Protein AF-A0A661AUL1-F1 (afdb_monomer)

Sequence (165 aa):
MGEVRKNVKLSDDYDVNGKIYLNIIWHQHQPLYLDPVNDQLRGPWVRALATKDYYDMAATIGKYPDIHCTINLTSVLLFQLQEYYVDRLKPYVDLNKNRVDAKRYFAEMSGKTDPWIDMALKPTKDFTADDDAHLYKNPWNSFGISDVMLKRFPEYRKLKGKGKK

Mean predicted aligned error: 8.39 Å

Foldseek 3Di:
DDPPPPPDPDDPDDDPPVDDDDEAEAEDDDPQQADPVLQEGNDCVLVVCVVPPDVVVVVVVVVPVVDDYHYHYDPSSVVLCCPQPPPLAVVQADPVVRDGVLVVSCVPPVSNHYVVVVVVSDDPVPDDPVNVCCQPPDCRHPLNDDPVRCVVPVVSVVVVPVPDD

Radius of gyration: 22.87 Å; Cα contacts (8 Å, |Δi|>4): 140; chains: 1; bounding box: 47×59×65 Å

Solvent-accessible surface area (backbone atoms only — not comparable to full-atom values): 10395 Å² total; per-residue (Å²): 136,80,82,77,77,69,89,76,80,87,66,93,81,68,78,88,79,84,74,82,91,80,81,48,73,47,80,48,76,49,79,83,45,68,36,82,88,67,51,23,36,76,54,64,58,69,58,56,44,48,78,62,45,57,55,56,52,53,60,53,49,69,75,40,82,89,64,70,68,47,80,44,73,36,69,60,35,50,49,52,47,44,51,40,50,43,70,66,40,44,87,33,48,42,78,90,77,72,44,64,46,48,70,61,36,54,74,77,43,60,72,44,28,41,65,64,57,55,56,72,67,43,63,78,92,73,57,47,76,65,57,50,34,56,50,66,66,42,91,82,13,86,73,62,70,52,71,68,56,34,69,75,37,57,68,57,48,72,50,65,74,78,78,70,128

Secondary structure (DSSP, 8-state):
-----------S----SS-----EEEEE-----EETTTTEES-SHHHHHIIIIIHHHHHHHTT-TT--EEEEE-HHHHHHHIIIIIITTGGGEETTTTEE-HHHHHHHHTTSS-HHHHHHHS-GGG--HHHHHHHHTSTT-TT---HHHHHH-HHHHHHTTTT--

Structure (mmCIF, N/CA/C/O backbone):
data_AF-A0A661AUL1-F1
#
_entry.id   AF-A0A661AUL1-F1
#
loop_
_atom_site.group_PDB
_atom_site.id
_atom_site.type_symbol
_atom_site.label_atom_id
_atom_site.label_alt_id
_atom_site.label_comp_id
_atom_site.label_asym_id
_atom_site.label_entity_id
_atom_site.label_seq_id
_atom_site.pdbx_PDB_ins_code
_atom_site.Cartn_x
_atom_site.Cartn_y
_atom_site.Cartn_z
_atom_site.occupancy
_atom_site.B_iso_or_equiv
_atom_site.auth_seq_id
_atom_site.auth_comp_id
_atom_site.auth_asym_id
_atom_site.auth_atom_id
_atom_site.pdbx_PDB_model_num
ATOM 1 N N . MET A 1 1 ? -3.301 26.887 31.831 1.00 36.69 1 MET A N 1
ATOM 2 C CA . MET A 1 1 ? -3.460 26.310 33.184 1.00 36.69 1 MET A CA 1
ATOM 3 C C . MET A 1 1 ? -4.223 25.009 33.026 1.00 36.69 1 MET A C 1
ATOM 5 O O . MET A 1 1 ? -5.396 25.058 32.692 1.00 36.69 1 MET A O 1
ATOM 9 N N . GLY A 1 2 ? -3.534 23.869 33.104 1.00 42.81 2 GLY A N 1
ATOM 10 C CA . GLY A 1 2 ? -4.170 22.558 32.969 1.00 42.81 2 GLY A CA 1
ATOM 11 C C . GLY A 1 2 ? -4.856 22.178 34.274 1.00 42.81 2 GLY A C 1
ATOM 12 O O . GLY A 1 2 ? -4.240 22.273 35.334 1.00 42.81 2 GLY A O 1
ATOM 13 N N . GLU A 1 3 ? -6.123 21.780 34.204 1.00 49.47 3 GLU A N 1
ATOM 14 C CA . GLU A 1 3 ? -6.814 21.178 35.339 1.00 49.47 3 GLU A CA 1
ATOM 15 C C . GLU A 1 3 ? -6.067 19.911 35.767 1.00 49.47 3 GLU A C 1
ATOM 17 O O . GLU A 1 3 ? -5.939 18.946 35.009 1.00 49.47 3 GLU A O 1
ATOM 22 N N . VAL A 1 4 ? -5.558 19.920 36.998 1.00 51.81 4 VAL A N 1
ATOM 23 C CA . VAL A 1 4 ? -5.026 18.730 37.656 1.00 51.81 4 VAL A CA 1
ATOM 24 C C . VAL A 1 4 ? -6.202 17.777 37.844 1.00 51.81 4 VAL A C 1
ATOM 26 O O . VAL A 1 4 ? -7.074 18.009 38.684 1.00 51.81 4 VAL A O 1
ATOM 29 N N . ARG A 1 5 ? -6.272 16.721 37.024 1.00 57.38 5 ARG A N 1
ATOM 30 C CA . ARG A 1 5 ? -7.282 15.673 37.194 1.00 57.38 5 ARG A CA 1
ATOM 31 C C . ARG A 1 5 ? -7.132 15.095 38.602 1.00 57.38 5 ARG A C 1
ATOM 33 O O . ARG A 1 5 ? -6.061 14.620 38.969 1.00 57.38 5 ARG A O 1
ATOM 40 N N . LYS A 1 6 ? -8.217 15.201 39.378 1.00 61.19 6 LYS A N 1
ATOM 41 C CA . LYS A 1 6 ? -8.387 14.664 40.736 1.00 61.19 6 LYS A CA 1
ATOM 42 C C . LYS A 1 6 ? -7.790 13.260 40.841 1.00 61.19 6 LYS A C 1
ATOM 44 O O . LYS A 1 6 ? -7.944 12.485 39.905 1.00 61.19 6 LYS A O 1
ATOM 49 N N . ASN A 1 7 ? -7.183 12.944 41.989 1.00 58.62 7 ASN A N 1
ATOM 50 C CA . ASN A 1 7 ? -6.736 11.604 42.388 1.00 58.62 7 ASN A CA 1
ATOM 51 C C . ASN A 1 7 ? -7.766 10.534 41.984 1.00 58.62 7 ASN A C 1
ATOM 53 O O . ASN A 1 7 ? -8.739 10.301 42.701 1.00 58.62 7 ASN A O 1
ATOM 57 N N . VAL A 1 8 ? -7.570 9.902 40.824 1.00 67.44 8 VAL A N 1
ATOM 58 C CA . VAL A 1 8 ? -8.405 8.789 40.379 1.00 67.44 8 VAL A CA 1
ATOM 59 C C . VAL A 1 8 ? -7.934 7.578 41.164 1.00 67.44 8 VAL A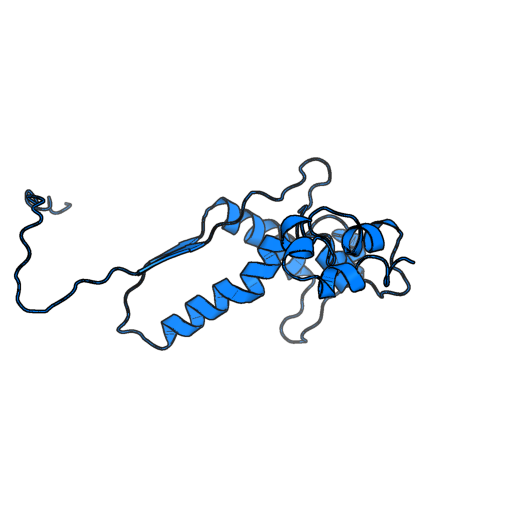 C 1
ATOM 61 O O . VAL A 1 8 ? -6.862 7.034 40.905 1.00 67.44 8 VAL A O 1
ATOM 64 N N . LYS A 1 9 ? -8.713 7.182 42.169 1.00 69.06 9 LYS A N 1
ATOM 65 C CA . LYS A 1 9 ? -8.515 5.906 42.847 1.00 69.06 9 LYS A CA 1
ATOM 66 C C . LYS A 1 9 ? -8.965 4.824 41.864 1.00 69.06 9 LYS A C 1
ATOM 68 O O . LYS A 1 9 ? -10.155 4.703 41.598 1.00 69.06 9 LYS A O 1
ATOM 73 N N . LEU A 1 10 ? -8.014 4.123 41.252 1.00 74.62 10 LEU A N 1
ATOM 74 C CA . LEU A 1 10 ? -8.313 2.977 40.396 1.00 74.62 10 LEU A CA 1
ATOM 75 C C . LEU A 1 10 ? -8.794 1.839 41.308 1.00 74.62 10 LEU A C 1
ATOM 77 O O . LEU A 1 10 ? -8.031 1.362 42.147 1.00 74.62 10 LEU A O 1
ATOM 81 N N . SER A 1 11 ? -10.061 1.461 41.189 1.00 75.19 11 SER A N 1
ATOM 82 C CA . SER A 1 11 ? -10.658 0.295 41.842 1.00 75.19 11 SER A CA 1
ATOM 83 C C . SER A 1 11 ? -11.521 -0.445 40.829 1.00 75.19 11 SER A C 1
ATOM 85 O O . SER A 1 11 ? -12.158 0.196 39.994 1.00 75.19 11 SER A O 1
ATOM 87 N N . ASP A 1 12 ? -11.584 -1.769 40.944 1.00 75.38 12 ASP A N 1
ATOM 88 C CA . ASP A 1 12 ? -12.416 -2.626 40.085 1.00 75.38 12 ASP A CA 1
ATOM 89 C C . ASP A 1 12 ? -13.888 -2.681 40.554 1.00 75.38 12 ASP A C 1
ATOM 91 O O . ASP A 1 12 ? -14.681 -3.496 40.086 1.00 75.38 12 ASP A O 1
ATOM 95 N N . ASP A 1 13 ? -14.266 -1.795 41.480 1.00 74.69 13 ASP A N 1
ATOM 96 C CA . ASP A 1 13 ? -15.638 -1.604 41.942 1.00 74.69 13 ASP A CA 1
ATOM 97 C C . ASP A 1 13 ? -16.404 -0.738 40.931 1.00 74.69 13 ASP A C 1
ATOM 99 O O . ASP A 1 13 ? -16.305 0.493 40.926 1.00 74.69 13 ASP A O 1
ATOM 103 N N . TYR A 1 14 ? -17.166 -1.390 40.053 1.00 73.12 14 TYR A N 1
ATOM 104 C CA . TYR A 1 14 ? -18.025 -0.728 39.071 1.00 73.12 14 TYR A CA 1
ATOM 105 C C . TYR A 1 14 ? -19.481 -0.687 39.549 1.00 73.12 14 TYR A C 1
ATOM 107 O O . TYR A 1 14 ? -19.981 -1.644 40.137 1.00 73.12 14 TYR A O 1
ATOM 115 N N . ASP A 1 15 ? -20.185 0.410 39.259 1.00 72.94 15 ASP A N 1
ATOM 116 C CA . ASP A 1 15 ? -21.629 0.512 39.493 1.00 72.94 15 ASP A CA 1
ATOM 117 C C . ASP A 1 15 ? -22.375 -0.523 38.632 1.00 72.94 15 ASP A C 1
ATOM 119 O O . ASP A 1 15 ? -22.347 -0.463 37.399 1.00 72.94 15 ASP A O 1
ATOM 123 N N . VAL A 1 16 ? -23.031 -1.491 39.277 1.00 74.06 16 VAL A N 1
ATOM 124 C CA . VAL A 1 16 ? -23.685 -2.643 38.633 1.00 74.06 16 VAL A CA 1
ATOM 125 C C . VAL A 1 16 ? -25.080 -2.258 38.118 1.00 74.06 16 VAL A C 1
ATOM 127 O O . VAL A 1 16 ? -26.082 -2.903 38.411 1.00 74.06 16 VAL A O 1
ATOM 130 N N . ASN A 1 17 ? -25.159 -1.178 37.341 1.00 85.81 17 ASN A N 1
ATOM 131 C CA . ASN A 1 17 ? -26.406 -0.639 36.783 1.00 85.81 17 ASN A CA 1
ATOM 132 C C . ASN A 1 17 ? -26.750 -1.204 35.385 1.00 85.81 17 ASN A C 1
ATOM 134 O O . ASN A 1 17 ? -27.674 -0.730 34.727 1.00 85.81 17 ASN A O 1
ATOM 138 N N . GLY A 1 18 ? -25.991 -2.202 34.916 1.00 83.25 18 GLY A N 1
ATOM 139 C CA . GLY A 1 18 ? -26.165 -2.834 33.603 1.00 83.25 18 GLY A CA 1
ATOM 140 C C . GLY A 1 18 ? -25.515 -2.088 32.429 1.00 83.25 18 GLY A C 1
ATOM 141 O O . GLY A 1 18 ? -25.629 -2.539 31.289 1.00 83.25 18 GLY A O 1
ATOM 142 N N . LYS A 1 19 ? -24.818 -0.970 32.670 1.00 85.44 19 LYS A N 1
ATOM 143 C CA . LYS A 1 19 ? -24.110 -0.202 31.637 1.00 85.44 19 LYS A CA 1
ATOM 144 C C . LYS A 1 19 ? -22.674 -0.698 31.449 1.00 85.44 19 LYS A C 1
ATOM 146 O O . LYS A 1 19 ? -21.909 -0.786 32.403 1.00 85.44 19 LYS A O 1
ATOM 151 N N . ILE A 1 20 ? -22.281 -0.938 30.196 1.00 85.06 20 ILE A N 1
ATOM 152 C CA . ILE A 1 20 ? -20.901 -1.275 29.815 1.00 85.06 20 ILE A CA 1
ATOM 153 C C . ILE A 1 20 ? -20.248 -0.060 29.156 1.00 85.06 20 ILE A C 1
ATOM 155 O O . ILE A 1 20 ? -20.804 0.529 28.228 1.00 85.06 20 ILE A O 1
ATOM 159 N N . TYR A 1 21 ? -19.048 0.296 29.613 1.00 86.81 21 TYR A N 1
ATOM 160 C CA . TYR A 1 21 ? -18.189 1.255 28.926 1.00 86.81 21 TYR A CA 1
ATOM 161 C C . TYR A 1 21 ? -17.287 0.498 27.953 1.00 86.81 21 TYR A C 1
ATOM 163 O O . TYR A 1 21 ? -16.441 -0.292 28.365 1.00 86.81 21 TYR A O 1
ATOM 171 N N . LEU A 1 22 ? -17.485 0.729 26.657 1.00 88.88 22 LEU A N 1
ATOM 172 C CA . LEU A 1 22 ? -16.722 0.088 25.592 1.00 88.88 22 LEU A CA 1
ATOM 173 C C . LEU A 1 22 ? -15.697 1.067 25.014 1.00 88.88 22 LEU A C 1
ATOM 175 O O . LEU A 1 22 ? -16.043 2.192 24.661 1.00 88.88 22 LEU A O 1
ATOM 179 N N . ASN A 1 23 ? -14.451 0.616 24.874 1.00 91.75 23 ASN A N 1
ATOM 180 C CA . ASN A 1 23 ? -13.417 1.316 24.119 1.00 91.75 23 ASN A CA 1
ATOM 181 C C . ASN A 1 23 ? -12.876 0.390 23.024 1.00 91.75 23 ASN A C 1
ATOM 183 O O . ASN A 1 23 ? -12.258 -0.631 23.323 1.00 91.75 23 ASN A O 1
ATOM 187 N N . ILE A 1 24 ? -13.116 0.747 21.763 1.00 92.50 24 ILE A N 1
ATOM 188 C CA . ILE A 1 24 ? -12.607 0.008 20.606 1.00 92.50 24 ILE A CA 1
ATOM 189 C C . ILE A 1 24 ? -11.313 0.674 20.138 1.00 92.50 24 ILE A C 1
ATOM 191 O O . ILE A 1 24 ? -11.312 1.855 19.783 1.00 92.50 24 ILE A O 1
ATOM 195 N N . ILE A 1 25 ? -10.222 -0.092 20.098 1.00 94.06 25 ILE A N 1
ATOM 196 C CA . ILE A 1 25 ? -8.921 0.370 19.606 1.00 94.06 25 ILE A CA 1
ATOM 197 C C . ILE A 1 25 ? -8.505 -0.480 18.408 1.00 94.06 25 ILE A C 1
ATOM 199 O O . ILE A 1 25 ? -8.311 -1.688 18.525 1.00 94.06 25 ILE A O 1
ATOM 203 N N . TRP A 1 26 ? -8.316 0.177 17.268 1.00 91.81 26 TRP A N 1
ATOM 204 C CA . TRP A 1 26 ? -7.779 -0.416 16.050 1.00 91.81 26 TRP A CA 1
ATOM 205 C C . TRP A 1 26 ? -6.300 -0.075 15.936 1.00 91.81 26 TRP A C 1
ATOM 207 O O . TRP A 1 26 ? -5.944 1.082 15.724 1.00 91.81 26 TRP A O 1
ATOM 217 N N . HIS A 1 27 ? -5.433 -1.073 16.069 1.00 93.56 27 HIS A N 1
ATOM 218 C CA . HIS A 1 27 ? -3.992 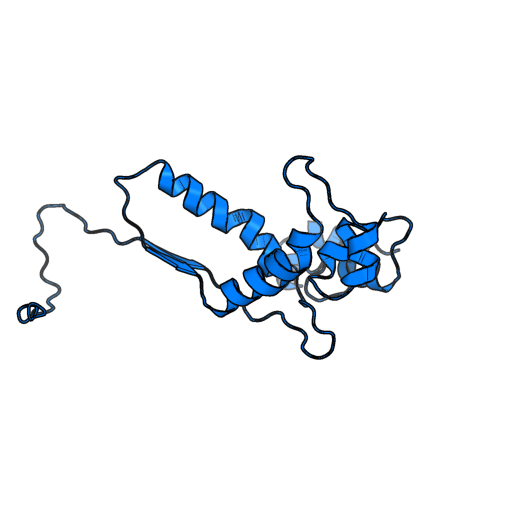-0.903 15.907 1.00 93.56 27 HIS A CA 1
ATOM 219 C C . HIS A 1 27 ? -3.545 -1.455 14.553 1.00 93.56 27 HIS A C 1
ATOM 221 O O . HIS A 1 27 ? -3.511 -2.669 14.356 1.00 93.56 27 HIS A O 1
ATOM 227 N N . GLN A 1 28 ? -3.203 -0.560 13.626 1.00 94.38 28 GLN A N 1
ATOM 228 C CA . GLN A 1 28 ? -2.738 -0.915 12.289 1.00 94.38 28 GLN A CA 1
ATOM 229 C C . GLN A 1 28 ? -1.215 -0.804 12.215 1.00 94.38 28 GLN A C 1
ATOM 231 O O . GLN A 1 28 ? -0.618 0.276 12.322 1.00 94.38 28 GLN A O 1
ATOM 236 N N . HIS A 1 29 ? -0.582 -1.952 12.006 1.00 94.94 29 HIS A N 1
ATOM 237 C CA . HIS A 1 29 ? 0.862 -2.087 11.935 1.00 94.94 29 HIS A CA 1
ATOM 238 C C . HIS A 1 29 ? 1.266 -2.928 10.734 1.00 94.94 29 HIS A C 1
ATOM 240 O O . HIS A 1 29 ? 0.616 -3.924 10.429 1.00 94.94 29 HIS A O 1
ATOM 246 N N . GLN A 1 30 ? 2.366 -2.534 10.097 1.00 95.81 30 GLN A N 1
ATOM 247 C CA . GLN A 1 30 ? 3.141 -3.345 9.168 1.00 95.81 30 GLN A CA 1
ATOM 248 C C . GLN A 1 30 ? 4.616 -3.219 9.552 1.00 95.81 30 GLN A C 1
ATOM 250 O O . GLN A 1 30 ? 5.050 -2.104 9.861 1.00 95.81 30 GLN A O 1
ATOM 255 N N . PRO A 1 31 ? 5.401 -4.310 9.534 1.00 95.38 31 PRO A N 1
ATOM 256 C CA . PRO A 1 31 ? 6.836 -4.209 9.755 1.00 95.38 31 PRO A CA 1
ATOM 257 C C . PRO A 1 31 ? 7.490 -3.388 8.635 1.00 95.38 31 PRO A C 1
ATOM 259 O O . PRO A 1 31 ? 6.893 -3.133 7.585 1.00 95.38 31 PRO A O 1
ATOM 262 N N . LEU A 1 32 ? 8.731 -2.958 8.856 1.00 96.31 32 LEU A N 1
ATOM 263 C CA . LEU A 1 32 ? 9.504 -2.287 7.818 1.00 96.31 32 LEU A CA 1
ATOM 264 C C . LEU A 1 32 ? 9.884 -3.302 6.730 1.00 96.31 32 LEU A C 1
ATOM 266 O O . LEU A 1 32 ? 10.695 -4.195 6.970 1.00 96.31 32 LEU A O 1
ATOM 270 N N . TYR A 1 33 ? 9.314 -3.151 5.536 1.00 95.75 33 TYR A N 1
ATOM 271 C CA . TYR A 1 33 ? 9.624 -3.979 4.369 1.00 95.75 33 TYR A CA 1
ATOM 272 C C . TYR A 1 33 ? 10.712 -3.385 3.475 1.00 95.75 33 TYR A C 1
ATOM 274 O O . TYR A 1 33 ? 11.018 -3.981 2.448 1.00 95.75 33 TYR A O 1
ATOM 282 N N . LEU A 1 34 ? 11.296 -2.243 3.839 1.00 95.75 34 LEU A N 1
ATOM 283 C CA . LEU A 1 34 ? 12.364 -1.607 3.075 1.00 95.75 34 LEU A CA 1
ATOM 284 C C . LEU A 1 34 ? 13.568 -2.543 2.889 1.00 95.75 34 LEU A C 1
ATOM 286 O O . LEU A 1 34 ? 14.130 -3.062 3.854 1.00 95.75 34 LEU A O 1
ATOM 290 N N . ASP A 1 35 ? 13.978 -2.714 1.637 1.00 95.19 35 ASP A N 1
ATOM 291 C CA . ASP A 1 35 ? 15.319 -3.125 1.250 1.00 95.19 35 ASP A CA 1
ATOM 292 C C . ASP A 1 35 ? 16.198 -1.878 1.069 1.00 95.19 35 ASP A C 1
ATOM 294 O O . ASP A 1 35 ? 16.065 -1.191 0.057 1.00 95.19 35 ASP A O 1
ATOM 298 N N . PRO A 1 36 ? 17.098 -1.556 2.012 1.00 94.00 36 PRO A N 1
ATOM 299 C CA . PRO A 1 36 ? 17.919 -0.355 1.908 1.00 94.00 36 PRO A CA 1
ATOM 300 C C . PRO A 1 36 ? 18.977 -0.438 0.799 1.00 94.00 36 PRO A C 1
ATOM 302 O O . PRO A 1 36 ? 19.493 0.597 0.392 1.00 94.00 36 PRO A O 1
ATOM 305 N N . VAL A 1 37 ? 19.321 -1.641 0.319 1.00 95.75 37 VAL A N 1
ATOM 306 C CA . VAL A 1 37 ? 20.320 -1.824 -0.747 1.00 95.75 37 VAL A CA 1
ATOM 307 C C . VAL A 1 37 ? 19.705 -1.486 -2.098 1.00 95.75 37 VAL A C 1
ATOM 309 O O . VAL A 1 37 ? 20.300 -0.761 -2.889 1.00 95.75 37 VAL A O 1
ATOM 312 N N . ASN A 1 38 ? 18.499 -1.999 -2.343 1.00 92.88 38 ASN A N 1
ATOM 313 C CA . ASN A 1 38 ? 17.780 -1.765 -3.594 1.00 92.88 38 ASN A CA 1
ATOM 314 C C . ASN A 1 38 ? 16.911 -0.494 -3.555 1.00 92.88 38 ASN A C 1
ATOM 316 O O . ASN A 1 38 ? 16.515 0.010 -4.605 1.00 92.88 38 ASN A O 1
ATOM 320 N N . ASP A 1 39 ? 16.664 0.056 -2.359 1.00 95.56 39 ASP A N 1
ATOM 321 C CA . ASP A 1 39 ? 15.818 1.233 -2.120 1.00 95.56 39 ASP A CA 1
ATOM 322 C C . ASP A 1 39 ? 14.390 1.025 -2.667 1.00 95.56 39 ASP A C 1
ATOM 324 O O . ASP A 1 39 ? 13.838 1.814 -3.432 1.00 95.56 39 ASP A O 1
ATOM 328 N N . GLN A 1 40 ? 13.805 -0.106 -2.264 1.00 94.94 40 GLN A N 1
ATOM 329 C CA . GLN A 1 40 ? 12.451 -0.541 -2.616 1.00 94.94 40 GLN A CA 1
ATOM 330 C C . GLN A 1 40 ? 11.827 -1.374 -1.489 1.00 94.94 40 GLN A C 1
ATOM 332 O O . GLN A 1 40 ? 12.520 -1.827 -0.575 1.00 94.94 40 GLN A O 1
ATOM 337 N N . LEU A 1 41 ? 10.521 -1.628 -1.546 1.00 94.88 41 LEU A N 1
ATOM 338 C CA . LEU A 1 41 ? 9.843 -2.528 -0.611 1.00 94.88 41 LEU A CA 1
ATOM 339 C C . LEU A 1 41 ? 10.013 -3.996 -1.029 1.00 94.88 41 LEU A C 1
ATOM 341 O O . LEU A 1 41 ? 9.926 -4.347 -2.197 1.00 94.88 41 LEU A O 1
ATOM 345 N N . ARG A 1 42 ? 10.190 -4.895 -0.059 1.00 91.31 42 ARG A N 1
ATOM 346 C CA . ARG A 1 42 ? 10.387 -6.342 -0.288 1.00 91.31 42 ARG A CA 1
ATOM 347 C C . ARG A 1 42 ? 9.096 -7.148 -0.359 1.00 91.31 42 ARG A C 1
ATOM 349 O O . ARG A 1 42 ? 9.132 -8.339 -0.666 1.00 91.31 42 ARG A O 1
ATOM 356 N N . GLY A 1 43 ? 7.973 -6.549 0.020 1.00 88.19 43 GLY A N 1
ATOM 357 C CA . GLY A 1 43 ? 6.706 -7.251 0.157 1.00 88.19 43 GLY A CA 1
ATOM 358 C C . GLY A 1 43 ? 5.516 -6.363 -0.188 1.00 88.19 43 GLY A C 1
ATOM 359 O O . GLY A 1 43 ? 5.574 -5.152 0.028 1.00 88.19 43 GLY A O 1
ATOM 360 N N . PRO A 1 44 ? 4.413 -6.959 -0.669 1.00 89.06 44 PRO A N 1
ATOM 361 C CA . PRO A 1 44 ? 3.23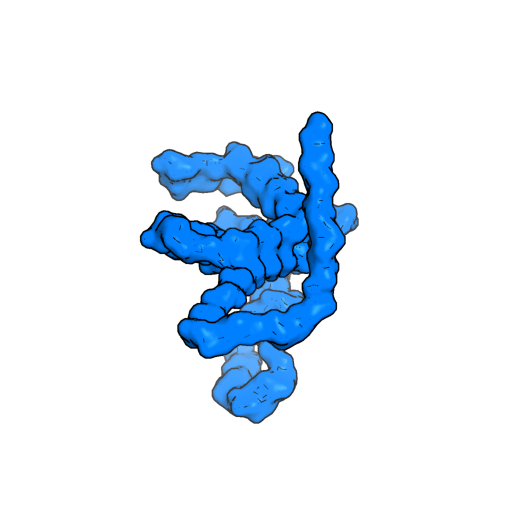8 -6.214 -1.111 1.00 89.06 44 PRO A CA 1
ATOM 362 C C . PRO A 1 44 ? 2.316 -5.820 0.052 1.00 89.06 44 PRO A C 1
ATOM 364 O O . PRO A 1 44 ? 1.261 -5.234 -0.170 1.00 89.06 44 PRO A O 1
ATOM 367 N N . TRP A 1 45 ? 2.661 -6.185 1.291 1.00 91.75 45 TRP A N 1
ATOM 368 C CA . TRP A 1 45 ? 1.732 -6.200 2.422 1.00 91.75 45 TRP A CA 1
ATOM 369 C C . TRP A 1 45 ? 1.242 -4.817 2.840 1.00 91.75 45 TRP A C 1
ATOM 371 O O . TRP A 1 45 ? 0.067 -4.677 3.171 1.00 91.75 45 TRP A O 1
ATOM 381 N N . VAL A 1 46 ? 2.093 -3.789 2.730 1.00 94.19 46 VAL A N 1
ATOM 382 C CA . VAL A 1 46 ? 1.699 -2.396 2.998 1.00 94.19 46 VAL A CA 1
ATOM 383 C C . VAL A 1 46 ? 0.545 -1.986 2.082 1.00 94.19 46 VAL A C 1
ATOM 385 O O . VAL A 1 46 ? -0.498 -1.559 2.571 1.00 94.19 46 VAL A O 1
ATOM 388 N N .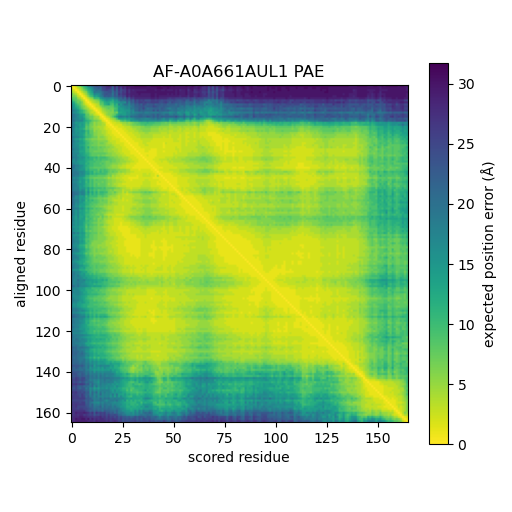 ARG A 1 47 ? 0.680 -2.188 0.765 1.00 92.19 47 ARG A N 1
ATOM 38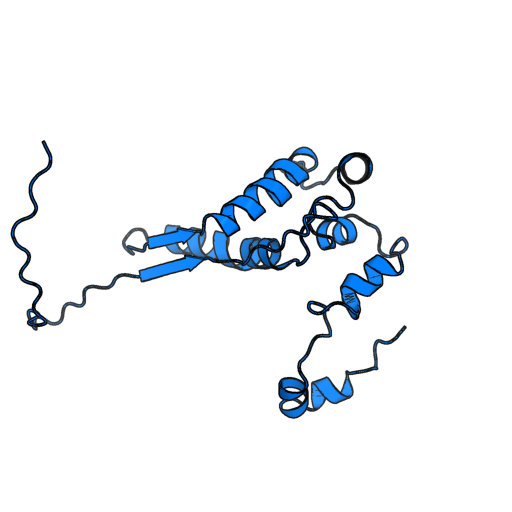9 C CA . ARG A 1 47 ? -0.390 -1.899 -0.200 1.00 92.19 47 ARG A CA 1
ATOM 390 C C . ARG A 1 47 ? -1.577 -2.839 -0.061 1.00 92.19 47 ARG A C 1
ATOM 392 O O . ARG A 1 47 ? -2.718 -2.384 -0.113 1.00 92.19 47 ARG A O 1
ATOM 399 N N . ALA A 1 48 ? -1.330 -4.139 0.081 1.00 90.75 48 ALA A N 1
ATOM 400 C CA . ALA A 1 48 ? -2.385 -5.144 0.136 1.00 90.75 48 ALA A CA 1
ATOM 401 C C . ALA A 1 48 ? -3.341 -4.883 1.307 1.00 90.75 48 ALA A C 1
ATOM 403 O O . ALA A 1 48 ? -4.552 -4.943 1.127 1.00 90.75 48 ALA A O 1
ATOM 404 N N . LEU A 1 49 ? -2.816 -4.520 2.479 1.00 91.44 49 LEU A N 1
ATOM 405 C CA . LEU A 1 49 ? -3.645 -4.209 3.645 1.00 91.44 49 LEU A CA 1
ATOM 406 C C . LEU A 1 49 ? -4.203 -2.786 3.607 1.00 91.44 49 LEU A C 1
ATOM 408 O O . LEU A 1 49 ? -5.337 -2.574 4.027 1.00 91.44 49 LEU A O 1
ATOM 412 N N . ALA A 1 50 ? -3.483 -1.821 3.029 1.00 91.19 50 ALA A N 1
ATOM 413 C CA . ALA A 1 50 ? -4.022 -0.474 2.853 1.00 91.19 50 ALA A CA 1
ATOM 414 C C . ALA A 1 50 ? -5.235 -0.425 1.921 1.00 91.19 50 ALA A C 1
ATOM 416 O O . ALA A 1 50 ? -6.209 0.263 2.223 1.00 91.19 50 ALA A O 1
ATOM 417 N N . THR A 1 51 ? -5.188 -1.176 0.819 1.00 88.06 51 THR A N 1
ATOM 418 C CA . THR A 1 51 ? -6.289 -1.258 -0.156 1.00 88.06 51 THR A CA 1
ATOM 419 C C . THR A 1 51 ? -7.444 -2.138 0.308 1.00 88.06 51 THR A C 1
ATOM 421 O O . THR A 1 51 ? -8.555 -1.962 -0.177 1.00 88.06 51 THR A O 1
ATOM 424 N N . LYS A 1 52 ? -7.195 -3.070 1.234 1.00 86.44 52 LYS A N 1
ATOM 425 C CA . LYS A 1 52 ? -8.206 -3.991 1.762 1.00 86.44 52 LYS A CA 1
ATOM 426 C C . LYS A 1 52 ? -8.903 -3.465 3.018 1.00 86.44 52 LYS A C 1
ATOM 428 O O . LYS A 1 52 ? -10.116 -3.567 3.110 1.00 86.44 52 LYS A O 1
ATOM 433 N N . ASP A 1 53 ? -8.148 -2.971 4.000 1.00 85.44 53 ASP A N 1
ATOM 434 C CA . ASP A 1 53 ? -8.661 -2.826 5.368 1.00 85.44 53 ASP A CA 1
ATOM 435 C C . ASP A 1 53 ? -8.693 -1.371 5.853 1.00 85.44 53 ASP A C 1
ATOM 437 O O . ASP A 1 53 ? -9.667 -0.959 6.480 1.00 85.44 53 ASP A O 1
ATOM 441 N N . TYR A 1 54 ? -7.657 -0.564 5.599 1.00 88.38 54 TYR A N 1
ATOM 442 C CA . TYR A 1 54 ? -7.519 0.722 6.305 1.00 88.38 54 TYR A CA 1
ATOM 443 C C . TYR A 1 54 ? -8.588 1.741 5.910 1.00 88.38 54 TYR A C 1
ATOM 445 O O . TYR A 1 54 ? -9.184 2.375 6.786 1.00 88.38 54 TYR A O 1
ATOM 453 N N . TYR A 1 55 ? -8.844 1.885 4.607 1.00 86.25 55 TYR A N 1
ATOM 454 C CA . TYR A 1 55 ? -9.896 2.773 4.119 1.00 86.25 55 TYR A CA 1
ATOM 455 C C . TYR A 1 55 ? -11.283 2.236 4.476 1.00 86.25 55 TYR A C 1
ATOM 457 O O . TYR A 1 55 ? -12.076 2.962 5.070 1.00 86.25 55 TYR A O 1
ATOM 465 N N . ASP A 1 56 ? -11.556 0.963 4.183 1.00 88.19 56 ASP A N 1
ATOM 466 C CA . ASP A 1 56 ? -12.874 0.356 4.389 1.00 88.19 56 ASP A CA 1
ATOM 467 C C . ASP A 1 56 ? -13.300 0.378 5.862 1.00 88.19 56 ASP A C 1
ATOM 469 O O . ASP A 1 56 ? -14.458 0.678 6.172 1.00 88.19 56 ASP A O 1
ATOM 473 N N . MET A 1 57 ? -12.361 0.148 6.787 1.00 90.12 57 MET A N 1
ATOM 474 C CA . MET A 1 57 ? -12.593 0.278 8.226 1.00 90.12 57 MET A CA 1
ATOM 475 C C . MET A 1 57 ? -13.012 1.709 8.592 1.00 90.12 57 MET A C 1
ATOM 477 O O . MET A 1 57 ? -14.061 1.902 9.211 1.00 90.12 57 MET A O 1
ATOM 481 N N . ALA A 1 58 ? -12.229 2.718 8.195 1.00 87.31 58 ALA A N 1
ATOM 482 C CA . ALA A 1 58 ? -12.517 4.118 8.515 1.00 87.31 58 ALA A CA 1
ATOM 483 C C . ALA A 1 58 ? -13.822 4.606 7.858 1.00 87.31 58 ALA A C 1
ATOM 485 O O . ALA A 1 58 ? -14.642 5.259 8.507 1.00 87.31 58 ALA A O 1
ATOM 486 N N . ALA A 1 59 ? -14.054 4.235 6.596 1.00 90.38 59 ALA A N 1
ATOM 487 C CA . ALA A 1 59 ? -15.268 4.557 5.852 1.00 90.38 59 ALA A CA 1
ATOM 488 C C . ALA A 1 59 ? -16.516 3.899 6.461 1.00 90.38 59 ALA A C 1
ATOM 490 O O . ALA A 1 59 ? -17.599 4.483 6.436 1.00 90.38 59 ALA A O 1
ATOM 491 N N . THR A 1 60 ? -16.379 2.697 7.028 1.00 92.06 60 THR A N 1
ATOM 492 C CA . THR A 1 60 ? -17.472 2.017 7.732 1.00 92.06 60 THR A CA 1
ATOM 493 C C . THR A 1 60 ? -17.802 2.717 9.043 1.00 92.06 60 THR A C 1
ATOM 495 O O . THR A 1 60 ? -18.971 3.003 9.287 1.00 92.06 60 THR A O 1
ATOM 498 N N . ILE A 1 61 ? -16.794 3.057 9.851 1.00 91.38 61 ILE A N 1
ATOM 499 C CA . ILE A 1 61 ? -16.985 3.782 11.119 1.00 91.38 61 ILE A CA 1
ATOM 500 C C . ILE A 1 61 ? -17.650 5.142 10.880 1.00 91.38 61 ILE A C 1
ATOM 502 O O . ILE A 1 61 ? -18.558 5.510 11.617 1.00 91.38 61 ILE A O 1
ATOM 506 N N . GLY A 1 62 ? -17.281 5.851 9.808 1.00 91.75 62 GLY A N 1
ATOM 507 C CA . GLY A 1 62 ? -17.886 7.140 9.451 1.00 91.75 62 GLY A CA 1
ATOM 508 C C . GLY A 1 62 ? -19.406 7.102 9.223 1.00 91.75 62 GLY A C 1
ATOM 509 O O . GLY A 1 62 ? -20.049 8.147 9.274 1.00 91.75 62 GLY A O 1
ATOM 510 N N . LYS A 1 63 ? -20.001 5.918 9.014 1.00 96.25 63 LYS A N 1
ATOM 511 C CA . LYS A 1 63 ? -21.461 5.731 8.905 1.00 96.25 63 LYS A CA 1
ATOM 512 C C . LYS A 1 63 ? -22.169 5.665 10.267 1.00 96.25 63 LYS A C 1
ATOM 514 O O . LYS A 1 63 ? -23.395 5.719 10.298 1.00 96.25 63 LYS A O 1
ATOM 519 N N . TYR A 1 64 ? -21.425 5.546 11.368 1.00 95.56 64 TYR A N 1
ATOM 520 C CA . TYR A 1 64 ? -21.939 5.365 12.729 1.00 95.56 64 TYR A CA 1
ATOM 521 C C . TYR A 1 64 ? -21.306 6.387 13.691 1.00 95.56 64 TYR A C 1
ATOM 523 O O . TYR A 1 64 ? -20.457 6.018 14.503 1.00 95.56 64 TYR A O 1
ATOM 531 N N . PRO A 1 65 ? -21.699 7.673 13.623 1.00 93.44 65 PRO A N 1
ATOM 532 C CA . PRO A 1 65 ? -21.051 8.747 14.383 1.00 93.44 65 PRO A CA 1
ATOM 533 C C . PRO A 1 65 ? -21.145 8.586 15.910 1.00 93.44 65 PRO A C 1
ATOM 535 O O . PRO A 1 65 ? -20.292 9.107 16.622 1.00 93.44 65 PRO A O 1
ATOM 538 N N . ASP A 1 66 ? -22.132 7.834 16.408 1.00 94.44 66 ASP A N 1
ATOM 539 C CA . ASP A 1 66 ? -22.301 7.551 17.840 1.00 94.44 66 ASP A CA 1
ATOM 540 C C . ASP A 1 66 ? -21.339 6.464 18.363 1.00 94.44 66 ASP A C 1
ATOM 542 O O . ASP A 1 66 ? -21.216 6.262 19.574 1.00 94.44 66 ASP A O 1
ATOM 546 N N . ILE A 1 67 ? -20.647 5.738 17.474 1.00 92.31 67 ILE A N 1
ATOM 547 C CA . ILE A 1 67 ? -19.642 4.742 17.859 1.00 92.31 67 ILE A CA 1
ATOM 548 C C . ILE A 1 67 ? -18.289 5.431 18.008 1.00 92.31 67 ILE A C 1
ATOM 550 O O . ILE A 1 67 ? -17.695 5.910 17.045 1.00 92.31 67 ILE A O 1
ATOM 554 N N . HIS A 1 68 ? -17.762 5.425 19.229 1.00 91.31 68 HIS A N 1
ATOM 555 C CA . HIS A 1 68 ? -16.456 6.000 19.525 1.00 91.31 68 HIS A CA 1
ATOM 556 C C . HIS A 1 68 ? -15.372 4.918 19.463 1.00 91.31 68 HIS A C 1
ATOM 558 O O . HIS A 1 68 ? -15.445 3.898 20.151 1.00 91.31 68 HIS A O 1
ATOM 564 N N . CYS A 1 69 ? -14.331 5.153 18.668 1.00 93.38 69 CYS A N 1
ATOM 565 C CA . CYS A 1 69 ? -13.170 4.273 18.586 1.00 93.38 69 CYS A CA 1
ATOM 566 C C . CYS A 1 69 ? -11.880 5.067 18.374 1.00 93.38 69 CYS A C 1
ATOM 568 O O . CYS A 1 69 ? -11.898 6.184 17.856 1.00 93.38 69 CYS A O 1
ATOM 570 N N . THR A 1 70 ? -10.751 4.458 18.723 1.00 93.75 70 THR A N 1
ATOM 571 C CA . THR A 1 70 ? -9.416 4.997 18.446 1.00 93.75 70 THR A CA 1
ATOM 572 C C . THR A 1 70 ? -8.770 4.204 17.319 1.00 93.75 70 THR A C 1
ATOM 574 O O . THR A 1 70 ? -8.632 2.987 17.424 1.00 93.75 70 THR A O 1
ATOM 577 N N . ILE A 1 71 ? -8.337 4.883 16.256 1.00 92.38 71 ILE A N 1
ATOM 578 C CA . ILE A 1 71 ? -7.542 4.279 15.181 1.00 92.38 71 ILE A CA 1
ATOM 579 C C . ILE A 1 71 ? -6.093 4.725 15.352 1.00 92.38 71 ILE A C 1
ATOM 581 O O . ILE A 1 71 ? -5.776 5.910 15.268 1.00 92.38 71 ILE A O 1
ATOM 585 N N . ASN A 1 72 ? -5.206 3.766 15.588 1.00 93.88 72 ASN A N 1
ATOM 586 C CA . ASN A 1 72 ? -3.772 3.975 15.647 1.00 93.88 72 ASN A CA 1
ATOM 587 C C . ASN A 1 72 ? -3.118 3.436 14.370 1.00 93.88 72 ASN A C 1
ATOM 589 O O . ASN A 1 72 ? -3.205 2.245 14.077 1.00 93.88 72 ASN A O 1
ATOM 593 N N . LEU A 1 73 ? -2.432 4.315 13.640 1.00 94.44 73 LEU A N 1
ATOM 594 C CA . LEU A 1 73 ? -1.558 3.953 12.527 1.00 94.44 73 LEU A CA 1
ATOM 595 C C . LEU A 1 73 ? -0.110 4.106 13.001 1.00 94.44 73 LEU A C 1
ATOM 597 O O . LEU A 1 73 ? 0.294 5.192 13.421 1.00 94.44 73 LEU A O 1
ATOM 601 N N . THR A 1 74 ? 0.672 3.027 12.972 1.00 97.06 74 THR A N 1
ATOM 602 C CA . THR A 1 74 ? 2.080 3.095 13.405 1.00 97.06 74 THR A CA 1
ATOM 603 C C . THR A 1 74 ? 2.921 3.979 12.478 1.00 97.06 74 THR A C 1
ATOM 605 O O . THR A 1 74 ? 2.687 4.035 11.271 1.00 97.06 74 THR A O 1
ATOM 608 N N . SER A 1 75 ? 3.947 4.641 13.019 1.00 97.88 75 SER A N 1
ATOM 609 C CA . SER A 1 75 ? 4.845 5.516 12.246 1.00 97.88 75 SER A CA 1
ATOM 610 C C . SER A 1 75 ? 5.551 4.783 11.102 1.00 97.88 75 SER A C 1
ATOM 612 O O . SER A 1 75 ? 5.654 5.315 10.002 1.00 97.88 75 SER A O 1
ATOM 614 N N . VAL A 1 76 ? 5.977 3.538 11.328 1.00 97.56 76 VAL A N 1
ATOM 615 C CA . VAL A 1 76 ? 6.599 2.688 10.299 1.00 97.56 76 VAL A CA 1
ATOM 616 C C . VAL A 1 76 ? 5.639 2.331 9.160 1.00 97.56 76 VAL A C 1
ATOM 618 O O . VAL A 1 76 ? 6.062 2.228 8.009 1.00 97.56 76 VAL A O 1
ATOM 621 N N . LEU A 1 77 ? 4.344 2.175 9.451 1.00 96.62 77 LEU A N 1
ATOM 622 C CA . LEU A 1 77 ? 3.325 1.982 8.422 1.00 96.62 77 LEU A CA 1
ATOM 623 C C . LEU A 1 77 ? 3.134 3.270 7.612 1.00 96.62 77 LEU A C 1
ATOM 625 O O . LEU A 1 77 ? 3.174 3.232 6.384 1.00 96.62 77 LEU A O 1
ATOM 629 N N . LEU A 1 78 ? 2.963 4.404 8.300 1.00 96.88 78 LEU A N 1
ATOM 630 C CA . LEU A 1 78 ? 2.768 5.708 7.660 1.00 96.88 78 LEU A CA 1
ATOM 631 C C . LEU A 1 78 ? 3.949 6.092 6.768 1.00 96.88 78 LEU A C 1
ATOM 633 O O . LEU A 1 78 ? 3.728 6.534 5.647 1.00 96.88 78 LEU A O 1
ATOM 637 N N . PHE A 1 79 ? 5.181 5.864 7.226 1.00 97.75 79 PHE A N 1
ATOM 638 C CA . PHE A 1 79 ? 6.386 6.097 6.433 1.00 97.75 79 PHE A CA 1
ATOM 639 C C . PHE A 1 79 ? 6.348 5.330 5.108 1.00 97.75 79 PHE A C 1
ATOM 641 O O . PHE A 1 79 ? 6.548 5.921 4.054 1.00 97.75 79 PHE A O 1
ATOM 648 N N . GLN A 1 80 ? 6.043 4.029 5.143 1.00 97.19 80 GLN A N 1
ATOM 649 C CA . GLN A 1 80 ? 6.028 3.212 3.929 1.00 97.19 80 GLN A CA 1
ATOM 650 C C . GLN A 1 80 ? 4.897 3.610 2.973 1.00 97.19 80 GLN A C 1
ATOM 652 O O . GLN A 1 80 ? 5.102 3.598 1.762 1.00 97.19 80 GLN A O 1
ATOM 657 N N . LEU A 1 81 ? 3.724 3.979 3.503 1.00 96.31 81 LEU A N 1
ATOM 658 C CA . LEU A 1 81 ? 2.610 4.504 2.706 1.00 96.31 81 LEU A CA 1
ATOM 659 C C . LEU A 1 81 ? 2.979 5.821 2.021 1.00 96.31 81 LEU A C 1
ATOM 661 O O . LEU A 1 81 ? 2.792 5.961 0.813 1.00 96.31 81 LEU A O 1
ATOM 665 N N . GLN A 1 82 ? 3.511 6.762 2.798 1.00 97.62 82 GLN A N 1
ATOM 666 C CA . GLN A 1 82 ? 3.858 8.095 2.330 1.00 97.62 82 GLN A CA 1
ATOM 667 C C . GLN A 1 82 ? 4.986 8.033 1.296 1.00 97.62 82 GLN A C 1
ATOM 669 O O . GLN A 1 82 ? 4.788 8.437 0.158 1.00 97.62 82 GLN A O 1
ATOM 674 N N . GLU A 1 83 ? 6.118 7.429 1.645 1.00 97.38 83 GLU A N 1
ATOM 675 C CA . GLU A 1 83 ? 7.296 7.397 0.779 1.00 97.38 83 GLU A CA 1
ATOM 676 C C . GLU A 1 83 ? 7.025 6.606 -0.513 1.00 97.38 83 GLU A C 1
ATOM 678 O O . GLU A 1 83 ? 7.140 7.137 -1.613 1.00 97.38 83 GLU A O 1
ATOM 683 N N . TYR A 1 84 ? 6.612 5.338 -0.412 1.00 96.44 84 TYR A N 1
ATOM 684 C CA . TYR A 1 84 ? 6.648 4.427 -1.566 1.00 96.44 84 TYR A CA 1
ATOM 685 C C . TYR A 1 84 ? 5.399 4.476 -2.448 1.00 96.44 84 TYR A C 1
ATOM 687 O O . TYR A 1 84 ? 5.474 4.090 -3.615 1.00 96.44 84 TYR A O 1
ATOM 695 N N . TYR A 1 85 ? 4.265 4.952 -1.927 1.00 94.62 85 TYR A N 1
ATOM 696 C CA . TYR A 1 85 ? 2.997 4.971 -2.668 1.00 94.62 85 TYR A CA 1
ATOM 697 C C . TYR A 1 85 ? 2.443 6.376 -2.894 1.00 94.62 85 TYR A C 1
ATOM 699 O O . TYR A 1 85 ? 1.793 6.614 -3.911 1.00 94.62 85 TYR A O 1
ATOM 707 N N . VAL A 1 86 ? 2.682 7.321 -1.984 1.00 95.38 86 VAL A N 1
ATOM 708 C CA . VAL A 1 86 ? 2.275 8.711 -2.209 1.00 95.38 86 VAL A CA 1
ATOM 709 C C . VAL A 1 86 ? 3.371 9.437 -2.974 1.00 95.38 86 VAL A C 1
ATOM 711 O O . VAL A 1 86 ? 3.158 9.774 -4.132 1.00 95.38 86 VAL A O 1
ATOM 714 N N . ASP A 1 87 ? 4.552 9.614 -2.399 1.00 97.25 87 ASP A N 1
ATOM 715 C CA . ASP A 1 87 ? 5.585 10.465 -2.995 1.00 97.25 87 ASP A CA 1
ATOM 716 C C . ASP A 1 87 ? 6.187 9.840 -4.259 1.00 97.25 87 ASP A C 1
ATOM 718 O O . ASP A 1 87 ? 6.348 10.522 -5.272 1.00 97.25 87 ASP A O 1
ATOM 722 N N . ARG A 1 88 ? 6.422 8.523 -4.248 1.00 96.31 88 ARG A N 1
ATOM 723 C CA . ARG A 1 88 ? 7.036 7.799 -5.371 1.00 96.31 88 ARG A CA 1
ATOM 724 C C . ARG A 1 88 ? 6.079 7.342 -6.475 1.00 96.31 88 ARG A C 1
ATOM 726 O O . ARG A 1 88 ? 6.538 7.114 -7.587 1.00 96.31 88 ARG A O 1
ATOM 733 N N . LEU A 1 89 ? 4.778 7.187 -6.211 1.00 94.75 89 LEU A N 1
ATOM 734 C CA . LEU A 1 89 ? 3.826 6.657 -7.207 1.00 94.75 89 LEU A CA 1
ATOM 735 C C . LEU A 1 89 ? 2.771 7.681 -7.646 1.00 94.75 89 LEU A C 1
ATOM 737 O O . LEU A 1 89 ? 2.487 7.774 -8.842 1.00 94.75 89 LEU A O 1
ATOM 741 N N . LYS A 1 90 ? 2.221 8.494 -6.734 1.00 95.12 90 LYS A N 1
ATOM 742 C CA . LYS A 1 90 ? 1.177 9.489 -7.057 1.00 95.12 90 LYS A CA 1
ATOM 743 C C . LYS A 1 90 ? 1.538 10.436 -8.213 1.00 95.12 90 LYS A C 1
ATOM 745 O O . LYS A 1 90 ? 0.626 10.729 -8.984 1.00 95.12 90 LYS A O 1
ATOM 750 N N . PRO A 1 91 ? 2.796 10.895 -8.405 1.00 97.44 91 PRO A N 1
ATOM 751 C CA . PRO A 1 91 ? 3.141 11.775 -9.529 1.00 97.44 91 PRO A CA 1
ATOM 752 C C . PRO A 1 91 ? 2.871 11.183 -10.920 1.00 97.44 91 PRO A C 1
ATOM 754 O O . PRO A 1 91 ? 2.813 11.931 -11.897 1.0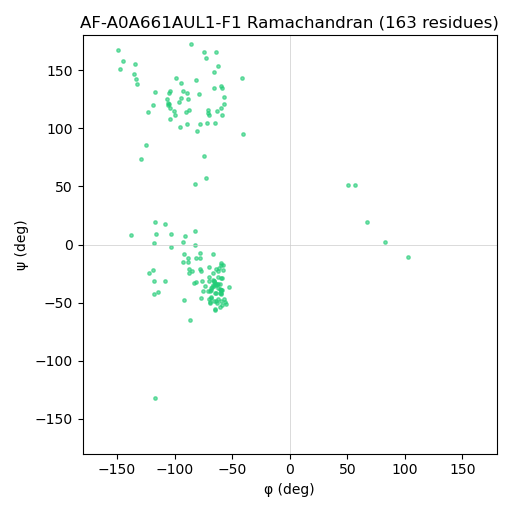0 97.44 91 PRO A O 1
ATOM 757 N N . TYR A 1 92 ? 2.704 9.862 -11.009 1.00 97.44 92 TYR A N 1
ATOM 758 C CA . TYR A 1 92 ? 2.439 9.129 -12.247 1.00 97.44 92 TYR A CA 1
ATOM 759 C C . TYR A 1 92 ? 0.968 8.720 -12.391 1.00 97.44 92 TYR A C 1
ATOM 761 O O . TYR A 1 92 ? 0.603 8.128 -13.404 1.00 97.44 92 TYR A O 1
ATOM 769 N N . VAL A 1 93 ? 0.116 9.013 -11.404 1.00 96.12 93 VAL A N 1
ATOM 770 C CA . VAL A 1 93 ? -1.293 8.601 -11.374 1.00 96.12 93 VAL A CA 1
ATOM 771 C C . VAL A 1 93 ? -2.203 9.790 -11.680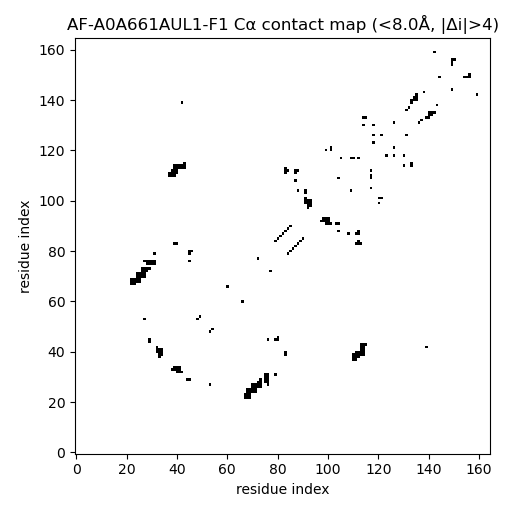 1.00 96.12 93 VAL A C 1
ATOM 773 O O . VAL A 1 93 ? -2.235 10.777 -10.947 1.00 96.12 93 VAL A O 1
ATOM 776 N N . ASP A 1 94 ? -3.013 9.666 -12.730 1.00 96.62 94 ASP A N 1
ATOM 777 C CA . ASP A 1 94 ? -4.126 10.571 -13.022 1.00 96.62 94 ASP A CA 1
ATOM 778 C C . ASP A 1 94 ? -5.419 9.971 -12.452 1.00 96.62 94 ASP A C 1
ATOM 780 O O . ASP A 1 94 ? -6.024 9.064 -13.034 1.00 96.62 94 ASP A O 1
ATOM 784 N N . LEU A 1 95 ? -5.840 10.488 -11.294 1.00 94.38 95 LEU A N 1
ATOM 785 C CA . LEU A 1 95 ? -7.051 10.041 -10.601 1.00 94.38 95 LEU A CA 1
ATOM 786 C C . LEU A 1 95 ? -8.333 10.374 -11.376 1.00 94.38 95 LEU A C 1
ATOM 788 O O . LEU A 1 95 ? -9.294 9.614 -11.308 1.00 94.38 95 LEU A O 1
ATOM 792 N N . ASN A 1 96 ? -8.350 11.468 -12.143 1.00 96.50 96 ASN A N 1
ATOM 793 C CA . ASN A 1 96 ? -9.537 11.883 -12.896 1.00 96.50 96 ASN A CA 1
ATOM 794 C C . ASN A 1 96 ? -9.770 10.977 -14.106 1.00 96.50 96 ASN A C 1
ATOM 796 O O . ASN A 1 96 ? -10.910 10.692 -14.469 1.00 96.50 96 ASN A O 1
ATOM 800 N N . LYS A 1 97 ? -8.685 10.517 -14.734 1.00 96.88 97 LYS A N 1
ATOM 801 C CA . LYS A 1 97 ? -8.748 9.602 -15.882 1.00 96.88 97 LYS A CA 1
ATOM 802 C C . LYS A 1 97 ? -8.684 8.134 -15.481 1.00 96.88 97 LYS A C 1
ATOM 804 O O . LYS A 1 97 ? -8.864 7.281 -16.348 1.00 96.88 97 LYS A O 1
ATOM 809 N N . ASN A 1 98 ? -8.422 7.844 -14.206 1.00 94.88 98 ASN A N 1
ATOM 810 C CA . ASN A 1 98 ? -8.144 6.503 -13.702 1.00 94.88 98 ASN A CA 1
ATOM 811 C C . ASN A 1 98 ? -7.045 5.806 -14.530 1.00 94.88 98 ASN A C 1
ATOM 813 O O . ASN A 1 98 ? -7.232 4.712 -15.071 1.00 94.88 98 ASN A O 1
ATOM 817 N N . ARG A 1 99 ? -5.914 6.497 -14.722 1.00 95.62 99 ARG A N 1
ATOM 818 C CA . ARG A 1 99 ? -4.775 6.019 -15.524 1.00 95.62 99 ARG A CA 1
ATOM 819 C C . ARG A 1 99 ? -3.456 6.259 -14.806 1.00 95.62 99 ARG A C 1
ATOM 821 O O . ARG A 1 99 ? -3.336 7.179 -14.007 1.00 95.62 99 ARG A O 1
ATOM 828 N N . VAL A 1 100 ? -2.460 5.451 -15.156 1.00 96.31 100 VAL A N 1
ATOM 829 C CA . VAL A 1 100 ? -1.069 5.628 -14.732 1.00 96.31 100 VAL A CA 1
ATOM 830 C C . VAL A 1 100 ? -0.215 5.877 -15.970 1.00 96.31 100 VAL A C 1
ATOM 832 O O . VAL A 1 100 ? -0.323 5.133 -16.949 1.00 96.31 100 VAL A O 1
ATOM 835 N N . ASP A 1 101 ? 0.633 6.903 -15.939 1.00 97.50 101 ASP A N 1
ATOM 836 C CA . ASP A 1 101 ? 1.686 7.112 -16.934 1.00 97.50 101 ASP A CA 1
ATOM 837 C C . ASP A 1 101 ? 2.817 6.104 -16.693 1.00 97.50 101 ASP A C 1
ATOM 839 O O . ASP A 1 101 ? 3.866 6.413 -16.126 1.00 97.50 101 ASP A O 1
ATOM 843 N N . ALA A 1 102 ? 2.568 4.858 -17.101 1.00 96.56 102 ALA A N 1
ATOM 844 C CA . ALA A 1 102 ? 3.497 3.751 -16.913 1.00 96.56 102 ALA A CA 1
ATOM 845 C C . ALA A 1 102 ? 4.840 4.006 -17.613 1.00 96.56 102 ALA A C 1
ATOM 847 O O . ALA A 1 102 ? 5.883 3.620 -17.096 1.00 96.56 102 ALA A O 1
ATOM 848 N N . LYS A 1 103 ? 4.839 4.689 -18.767 1.00 97.00 103 LYS A N 1
ATOM 849 C CA . LYS A 1 103 ? 6.072 4.990 -19.506 1.00 97.00 103 LYS A CA 1
ATOM 850 C C . LYS A 1 103 ? 6.981 5.899 -18.685 1.00 97.00 103 LYS A C 1
ATOM 852 O O . LYS A 1 103 ? 8.169 5.610 -18.554 1.00 97.00 103 LYS A O 1
ATOM 857 N N . ARG A 1 104 ? 6.427 6.984 -18.143 1.00 97.81 104 ARG A N 1
ATOM 858 C CA . ARG A 1 104 ? 7.186 7.912 -17.305 1.00 97.81 104 ARG A CA 1
ATOM 859 C C . ARG A 1 104 ? 7.568 7.274 -15.969 1.00 97.81 104 ARG A C 1
ATOM 861 O O . ARG A 1 104 ? 8.709 7.415 -15.545 1.00 97.81 104 ARG A O 1
ATOM 868 N N . TYR A 1 105 ? 6.657 6.505 -15.370 1.00 97.88 105 TYR A N 1
ATOM 869 C CA . TYR A 1 105 ? 6.938 5.732 -14.163 1.00 97.88 105 TYR A CA 1
ATOM 870 C C . TYR A 1 105 ? 8.143 4.806 -14.353 1.00 97.88 105 TYR A C 1
ATOM 872 O O . TYR A 1 105 ? 9.080 4.867 -13.569 1.00 97.88 105 TYR A O 1
ATOM 880 N N . PHE A 1 106 ? 8.179 3.992 -15.414 1.00 97.00 106 PHE A N 1
ATOM 881 C CA . PHE A 1 106 ? 9.305 3.082 -15.635 1.00 97.00 106 PHE A CA 1
ATOM 882 C C . PHE A 1 106 ? 10.620 3.816 -15.924 1.00 97.00 106 PHE A C 1
ATOM 884 O O . PHE A 1 106 ? 11.679 3.321 -15.551 1.00 97.00 106 PHE A O 1
ATOM 891 N N . ALA A 1 107 ? 10.564 4.991 -16.560 1.00 97.19 107 ALA A N 1
ATOM 892 C CA . ALA A 1 107 ? 11.750 5.798 -16.836 1.00 97.19 107 ALA A CA 1
ATOM 893 C C . ALA A 1 107 ? 12.366 6.425 -15.572 1.00 97.19 107 ALA A C 1
ATOM 895 O O . ALA A 1 107 ? 13.578 6.622 -15.528 1.00 97.19 107 ALA A O 1
ATOM 896 N N . GLU A 1 108 ? 11.548 6.749 -14.569 1.00 96.94 108 GLU A N 1
ATOM 897 C CA . GLU A 1 108 ? 11.981 7.502 -13.384 1.00 96.94 108 GLU A CA 1
ATOM 898 C C . GLU A 1 108 ? 12.048 6.641 -12.106 1.00 96.94 108 GLU A C 1
ATOM 900 O O . GLU A 1 108 ? 12.892 6.894 -11.252 1.00 96.94 108 GLU A O 1
ATOM 905 N N . MET A 1 109 ? 11.184 5.627 -11.972 1.00 96.00 109 MET A N 1
ATOM 906 C CA . MET A 1 109 ? 10.857 4.965 -10.696 1.00 96.00 109 MET A CA 1
ATOM 907 C C . MET A 1 109 ? 10.758 3.432 -10.746 1.00 96.00 109 MET A C 1
ATOM 909 O O . MET A 1 109 ? 10.361 2.817 -9.752 1.00 96.00 109 MET A O 1
ATOM 913 N N . SER A 1 110 ? 11.128 2.781 -11.855 1.00 94.25 110 SER A N 1
ATOM 914 C CA . SER A 1 110 ? 11.163 1.309 -11.891 1.00 94.25 110 SER A CA 1
ATOM 915 C C . SER A 1 110 ? 12.109 0.756 -10.821 1.00 94.25 110 SER A C 1
ATOM 917 O O . SER A 1 110 ? 13.223 1.255 -10.645 1.00 94.25 110 SER A O 1
ATOM 919 N N . GLY A 1 111 ? 11.659 -0.269 -10.094 1.00 93.56 111 GLY A N 1
ATOM 920 C CA . GLY A 1 111 ? 12.422 -0.891 -9.011 1.00 93.56 111 GLY A CA 1
ATOM 921 C C . GLY A 1 111 ? 12.637 0.009 -7.791 1.00 93.56 111 GLY A C 1
ATOM 922 O O . GLY A 1 111 ? 13.556 -0.244 -7.018 1.00 93.56 111 GLY A O 1
ATOM 923 N N . LYS A 1 112 ? 11.835 1.072 -7.627 1.00 95.19 112 LYS A N 1
ATOM 924 C CA . LYS A 1 112 ? 11.924 2.024 -6.502 1.00 95.19 112 LYS A CA 1
ATOM 925 C C . LYS A 1 112 ? 10.680 2.072 -5.617 1.00 95.19 112 LYS A C 1
ATOM 927 O O . LYS A 1 112 ? 10.636 2.854 -4.669 1.00 95.19 112 LYS A O 1
ATOM 932 N N . THR A 1 113 ? 9.664 1.259 -5.902 1.00 93.50 113 THR A N 1
ATOM 933 C CA . THR A 1 113 ? 8.427 1.172 -5.105 1.00 93.50 113 THR A CA 1
ATOM 934 C C . THR A 1 113 ? 8.265 -0.224 -4.491 1.00 93.50 113 THR A C 1
ATOM 936 O O . THR A 1 113 ? 9.208 -0.721 -3.883 1.00 93.50 113 THR A O 1
ATOM 939 N N . ASP A 1 114 ? 7.096 -0.861 -4.597 1.00 92.19 114 ASP A N 1
ATOM 940 C CA . ASP A 1 114 ? 6.950 -2.299 -4.366 1.00 92.19 114 ASP A CA 1
ATOM 941 C C . ASP A 1 114 ? 7.045 -3.042 -5.724 1.00 92.19 114 ASP A C 1
ATOM 943 O O . ASP A 1 114 ? 6.472 -2.568 -6.707 1.00 92.19 114 ASP A O 1
ATOM 947 N N . PRO A 1 115 ? 7.725 -4.204 -5.827 1.00 92.19 115 PRO A N 1
ATOM 948 C CA . PRO A 1 115 ? 7.876 -4.934 -7.093 1.00 92.19 115 PRO A CA 1
ATOM 949 C C . PRO A 1 115 ? 6.563 -5.348 -7.772 1.00 92.19 115 PRO A C 1
ATOM 951 O O . PRO A 1 115 ? 6.527 -5.599 -8.975 1.00 92.19 115 PRO A O 1
ATOM 954 N N . TRP A 1 116 ? 5.462 -5.430 -7.025 1.00 92.44 116 TRP A N 1
ATOM 955 C CA . TRP A 1 116 ? 4.152 -5.738 -7.587 1.00 92.44 116 TRP A CA 1
ATOM 956 C C . TRP A 1 116 ? 3.516 -4.529 -8.284 1.00 92.44 116 TRP A C 1
ATOM 958 O O . TRP A 1 116 ? 2.660 -4.752 -9.137 1.00 92.44 116 TRP A O 1
ATOM 968 N N . ILE A 1 117 ? 3.919 -3.287 -7.991 1.00 94.19 117 ILE A N 1
ATOM 969 C CA . ILE A 1 117 ? 3.545 -2.113 -8.798 1.00 94.19 117 ILE A CA 1
ATOM 970 C C . ILE A 1 117 ? 4.170 -2.215 -10.187 1.00 94.19 117 ILE A C 1
ATOM 972 O O . ILE A 1 117 ? 3.454 -2.098 -11.182 1.00 94.19 117 ILE A O 1
ATOM 976 N N . ASP A 1 118 ? 5.470 -2.508 -10.265 1.00 93.94 118 ASP A N 1
ATOM 977 C CA . ASP A 1 118 ? 6.162 -2.704 -11.542 1.00 93.94 118 ASP A CA 1
ATOM 978 C C . ASP A 1 118 ? 5.489 -3.818 -12.354 1.00 93.94 118 ASP A C 1
ATOM 980 O O . ASP A 1 118 ? 5.166 -3.617 -13.525 1.00 93.94 118 ASP A O 1
ATOM 984 N N . MET A 1 119 ? 5.186 -4.960 -11.727 1.00 93.38 119 MET A N 1
ATOM 985 C CA . MET A 1 119 ? 4.454 -6.047 -12.389 1.00 93.38 119 MET A CA 1
ATOM 986 C C . MET A 1 119 ? 3.023 -5.657 -12.794 1.00 93.38 119 MET A C 1
ATOM 988 O O . MET A 1 119 ? 2.551 -6.107 -13.833 1.00 93.38 119 MET A O 1
ATOM 992 N N . ALA A 1 120 ? 2.322 -4.829 -12.013 1.00 92.88 120 ALA A N 1
ATOM 993 C CA . ALA A 1 120 ? 0.963 -4.386 -12.342 1.00 92.88 120 ALA A CA 1
ATOM 994 C C . ALA A 1 120 ? 0.920 -3.413 -13.533 1.00 92.88 120 ALA A C 1
ATOM 996 O O . ALA A 1 120 ? -0.086 -3.355 -14.242 1.00 92.88 120 ALA A O 1
ATOM 997 N N . LEU A 1 121 ? 1.995 -2.652 -13.756 1.00 94.75 121 LEU A N 1
ATOM 998 C CA . LEU A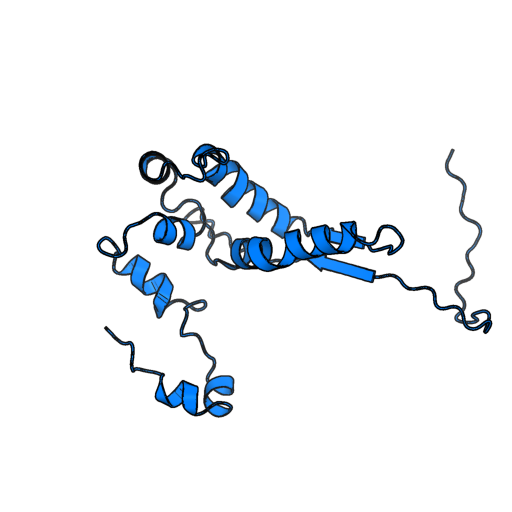 1 121 ? 2.117 -1.695 -14.862 1.00 94.75 121 LEU A CA 1
ATOM 999 C C . LEU A 1 121 ? 2.776 -2.298 -16.113 1.00 94.75 121 LEU A C 1
ATOM 1001 O O . LEU A 1 121 ? 2.690 -1.715 -17.196 1.00 94.75 121 LEU A O 1
ATOM 1005 N N . LYS A 1 122 ? 3.428 -3.457 -15.979 1.00 94.81 122 LYS A N 1
ATOM 1006 C CA . LYS A 1 122 ? 4.140 -4.159 -17.052 1.00 94.81 122 LYS A CA 1
ATOM 1007 C C . LYS A 1 122 ? 3.217 -5.180 -17.735 1.00 94.81 122 LYS A C 1
ATOM 1009 O O . LYS A 1 122 ? 2.571 -5.972 -17.051 1.00 94.81 122 LYS A O 1
ATOM 1014 N N . PRO A 1 123 ? 3.138 -5.225 -19.078 1.00 94.38 123 PRO A N 1
ATOM 1015 C CA . PRO A 1 123 ? 2.419 -6.298 -19.760 1.00 94.38 123 PRO A CA 1
ATOM 1016 C C . PRO A 1 123 ? 3.023 -7.667 -19.422 1.00 94.38 123 PRO A C 1
ATOM 1018 O O . PRO A 1 123 ? 4.235 -7.843 -19.479 1.00 94.38 123 PRO A O 1
ATOM 1021 N N . THR A 1 124 ? 2.189 -8.673 -19.147 1.00 92.81 124 THR A N 1
ATOM 1022 C CA . THR A 1 124 ? 2.659 -10.011 -18.725 1.00 92.81 124 THR A CA 1
ATOM 1023 C C . THR A 1 124 ? 3.577 -10.695 -19.741 1.00 92.81 124 THR A C 1
ATOM 1025 O O . THR A 1 124 ? 4.442 -11.478 -19.365 1.00 92.81 124 THR A O 1
ATOM 1028 N N . LYS A 1 125 ? 3.424 -10.395 -21.037 1.00 94.31 125 LYS A N 1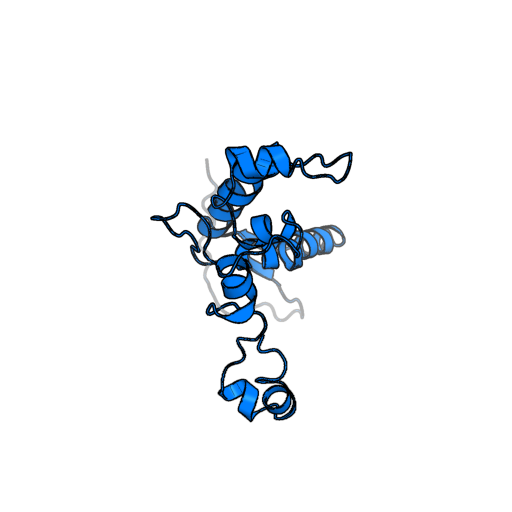
ATOM 1029 C CA . LYS A 1 125 ? 4.315 -10.906 -22.096 1.00 94.31 125 LYS A CA 1
ATOM 1030 C C . LYS A 1 125 ? 5.766 -10.417 -21.962 1.00 94.31 125 LYS A C 1
ATOM 1032 O O . LYS A 1 125 ? 6.656 -11.046 -22.521 1.00 94.31 125 LYS A O 1
ATOM 1037 N N . ASP A 1 126 ? 5.971 -9.320 -21.236 1.00 94.56 126 ASP A N 1
ATOM 1038 C CA . ASP A 1 126 ? 7.262 -8.664 -21.036 1.00 94.56 126 ASP A CA 1
ATOM 1039 C C . ASP A 1 126 ? 7.843 -8.983 -19.642 1.00 94.56 126 ASP A C 1
ATOM 1041 O O . ASP A 1 126 ? 8.827 -8.372 -19.225 1.00 94.56 126 ASP A O 1
ATOM 1045 N N . PHE A 1 127 ? 7.237 -9.921 -18.899 1.00 94.12 127 PHE A N 1
ATOM 1046 C CA . PHE A 1 127 ? 7.745 -10.352 -17.596 1.00 94.12 127 PHE A CA 1
ATOM 1047 C C . PHE A 1 127 ? 9.096 -11.052 -17.734 1.00 94.12 127 PHE A C 1
ATOM 1049 O O . PHE A 1 127 ? 9.296 -11.924 -18.584 1.00 94.12 127 PHE A O 1
ATOM 1056 N N . THR A 1 128 ? 10.021 -10.677 -16.859 1.00 93.00 128 THR A N 1
ATOM 1057 C CA . THR A 1 128 ? 11.340 -11.291 -16.745 1.00 93.00 128 THR A CA 1
ATOM 1058 C C . THR A 1 128 ? 11.296 -12.519 -15.835 1.00 93.00 128 THR A C 1
ATOM 1060 O O . THR A 1 128 ? 10.312 -12.791 -15.144 1.00 93.00 128 THR A O 1
ATOM 1063 N N . ALA A 1 129 ? 12.409 -13.256 -15.778 1.00 90.81 129 ALA A N 1
ATOM 1064 C CA . ALA A 1 129 ? 12.572 -14.335 -14.807 1.00 90.81 129 ALA A CA 1
ATOM 1065 C C . ALA A 1 129 ? 12.466 -13.841 -13.350 1.00 90.81 129 ALA A C 1
ATOM 1067 O O . ALA A 1 129 ? 12.029 -14.602 -12.483 1.00 90.81 129 ALA A O 1
ATOM 1068 N N . ASP A 1 130 ? 12.832 -12.583 -13.092 1.00 88.81 130 ASP A N 1
ATOM 1069 C CA . ASP A 1 130 ? 12.726 -11.965 -11.771 1.00 88.81 130 ASP A CA 1
ATOM 1070 C C . ASP A 1 130 ? 11.277 -11.602 -11.437 1.00 88.81 130 ASP A C 1
ATOM 1072 O O . ASP A 1 130 ? 10.842 -11.848 -10.311 1.00 88.81 130 ASP A O 1
ATOM 1076 N N . ASP A 1 131 ? 10.500 -11.093 -12.399 1.00 90.75 131 ASP A N 1
ATOM 1077 C CA . ASP A 1 131 ? 9.057 -10.864 -12.216 1.00 90.75 131 ASP A CA 1
ATOM 1078 C C . ASP A 1 131 ? 8.348 -12.191 -11.878 1.00 90.75 131 ASP A C 1
ATOM 1080 O O . ASP A 1 131 ? 7.646 -12.306 -10.869 1.00 90.75 131 ASP A O 1
ATOM 1084 N N . ASP A 1 132 ? 8.624 -13.251 -12.648 1.00 88.62 132 ASP A N 1
ATOM 1085 C CA . ASP A 1 132 ? 8.100 -14.594 -12.369 1.00 88.62 132 ASP A CA 1
ATOM 1086 C C . ASP A 1 132 ? 8.562 -15.097 -10.982 1.00 88.62 132 ASP A C 1
ATOM 1088 O O . ASP A 1 132 ? 7.787 -15.685 -10.218 1.00 88.62 132 ASP A O 1
ATOM 1092 N N . ALA A 1 133 ? 9.810 -14.839 -10.581 1.00 86.94 133 ALA A N 1
ATOM 1093 C CA . ALA A 1 133 ? 10.290 -15.217 -9.253 1.00 86.94 133 ALA A CA 1
ATOM 1094 C C . ALA A 1 133 ? 9.522 -14.510 -8.120 1.00 86.94 133 ALA A C 1
ATOM 1096 O O . ALA A 1 133 ? 9.272 -15.138 -7.080 1.00 86.94 133 ALA A O 1
ATOM 1097 N N . HIS A 1 134 ? 9.088 -13.261 -8.316 1.00 85.19 134 HIS A N 1
ATOM 1098 C CA . HIS A 1 134 ? 8.253 -12.558 -7.340 1.00 85.19 134 HIS A CA 1
ATOM 1099 C C . HIS A 1 134 ? 6.869 -13.202 -7.168 1.00 85.19 134 HIS A C 1
ATOM 1101 O O . HIS A 1 134 ? 6.321 -13.203 -6.063 1.00 85.19 134 HIS A O 1
ATOM 1107 N N . LEU A 1 135 ? 6.319 -13.804 -8.223 1.00 82.12 135 LEU A N 1
ATOM 1108 C CA . LEU A 1 135 ? 5.017 -14.476 -8.174 1.00 82.12 135 LEU A CA 1
ATOM 1109 C C . LEU A 1 135 ? 5.081 -15.907 -7.642 1.00 82.12 135 LEU A C 1
ATOM 1111 O O . LEU A 1 135 ? 4.130 -16.356 -6.994 1.00 82.12 135 LEU A O 1
ATOM 1115 N N . TYR A 1 136 ? 6.180 -16.623 -7.908 1.00 80.69 136 TYR A N 1
ATOM 1116 C CA . TYR A 1 136 ? 6.251 -18.077 -7.709 1.00 80.69 136 TYR A CA 1
ATOM 1117 C C . TYR A 1 136 ? 7.296 -18.552 -6.693 1.00 80.69 136 TYR A C 1
ATOM 1119 O O . TYR A 1 136 ? 7.178 -19.676 -6.204 1.00 80.69 136 TYR A O 1
ATOM 1127 N N . LYS A 1 137 ? 8.339 -17.763 -6.396 1.00 79.38 137 LYS A N 1
ATOM 1128 C CA . LYS A 1 137 ? 9.543 -18.273 -5.706 1.00 79.38 137 LYS A CA 1
ATOM 1129 C C . LYS A 1 137 ? 9.880 -17.575 -4.392 1.00 79.38 137 LYS A C 1
ATOM 1131 O O . LYS A 1 137 ? 10.533 -18.189 -3.552 1.00 79.38 137 LYS A O 1
ATOM 1136 N N . ASN A 1 138 ? 9.465 -16.328 -4.184 1.00 78.69 138 ASN A N 1
ATOM 1137 C CA . ASN A 1 138 ? 9.791 -15.615 -2.944 1.00 78.69 138 ASN A CA 1
ATOM 1138 C C . ASN A 1 138 ? 8.962 -16.122 -1.733 1.00 78.69 138 ASN A C 1
ATOM 1140 O O . ASN A 1 138 ? 7.967 -16.818 -1.921 1.00 78.69 138 ASN A O 1
ATOM 1144 N N . PRO A 1 139 ? 9.319 -15.792 -0.479 1.00 76.31 139 PRO A N 1
ATOM 1145 C CA . PRO A 1 139 ? 8.553 -16.216 0.705 1.00 76.31 139 PRO A CA 1
ATOM 1146 C C . PRO A 1 139 ? 7.089 -15.743 0.746 1.00 76.31 139 PRO A C 1
ATOM 1148 O O . PRO A 1 139 ? 6.291 -16.277 1.510 1.00 76.31 139 PRO A O 1
ATOM 1151 N N . TRP A 1 140 ? 6.739 -14.752 -0.073 1.00 75.62 140 TRP A N 1
ATOM 1152 C CA . TRP A 1 140 ? 5.428 -14.106 -0.166 1.00 75.62 140 TRP A CA 1
ATOM 1153 C C . TRP A 1 140 ? 4.680 -14.484 -1.455 1.00 75.62 140 TRP A C 1
ATOM 1155 O O . TRP A 1 140 ? 3.762 -13.778 -1.873 1.00 75.62 140 TRP A O 1
ATOM 1165 N N . ASN A 1 141 ? 5.098 -15.569 -2.110 1.00 76.25 141 ASN A N 1
ATOM 1166 C CA . ASN A 1 141 ? 4.588 -15.967 -3.412 1.00 76.25 141 ASN A CA 1
ATOM 1167 C C . ASN A 1 141 ? 3.157 -16.527 -3.315 1.00 76.25 141 ASN A C 1
ATOM 1169 O O . ASN A 1 141 ? 2.720 -16.987 -2.256 1.00 76.25 141 ASN A O 1
ATOM 1173 N N . SER A 1 142 ? 2.431 -16.554 -4.435 1.00 68.25 142 SER A N 1
ATOM 1174 C CA . SER A 1 142 ? 1.022 -16.988 -4.475 1.00 68.25 142 SER A CA 1
ATOM 1175 C C . SER A 1 142 ? 0.802 -18.479 -4.162 1.00 68.25 142 SER A C 1
ATOM 1177 O O . SER A 1 142 ? -0.334 -18.919 -4.002 1.00 68.25 142 SER A O 1
ATOM 1179 N N . PHE A 1 143 ? 1.878 -19.258 -4.051 1.00 71.56 143 PHE A N 1
ATOM 1180 C CA . PHE A 1 143 ? 1.905 -20.691 -3.749 1.00 71.56 143 PHE A CA 1
ATOM 1181 C C . PHE A 1 143 ? 2.606 -21.002 -2.415 1.00 71.56 143 PHE A C 1
ATOM 1183 O O . PHE A 1 143 ? 2.840 -22.175 -2.105 1.00 71.56 143 PHE A O 1
ATOM 1190 N N . GLY A 1 144 ? 2.932 -19.973 -1.623 1.00 70.81 144 GLY A N 1
ATOM 1191 C CA . GLY A 1 144 ? 3.636 -20.047 -0.344 1.00 70.81 144 GLY A CA 1
ATOM 1192 C C . GLY A 1 144 ? 2.767 -20.614 0.778 1.00 70.81 144 GLY A C 1
ATOM 1193 O O . GLY A 1 144 ? 2.548 -19.966 1.795 1.00 70.81 144 GLY A O 1
ATOM 1194 N N . ILE A 1 145 ? 2.234 -21.822 0.598 1.00 76.06 145 ILE A N 1
ATOM 1195 C CA . ILE A 1 145 ? 1.490 -22.540 1.635 1.00 76.06 145 ILE A CA 1
ATOM 1196 C C . ILE A 1 145 ? 2.479 -23.367 2.461 1.00 76.06 145 ILE A C 1
ATOM 1198 O O . ILE A 1 145 ? 3.216 -24.197 1.922 1.00 76.06 145 ILE A O 1
ATOM 1202 N N . SER A 1 146 ? 2.466 -23.170 3.783 1.00 81.06 146 SER A N 1
ATOM 1203 C CA . SER A 1 146 ? 3.298 -23.936 4.718 1.00 81.06 146 SER A CA 1
ATOM 1204 C C . SER A 1 146 ? 2.966 -25.432 4.696 1.00 81.06 146 SER A C 1
ATOM 1206 O O . SER A 1 146 ? 1.830 -25.837 4.433 1.00 81.06 146 SER A O 1
ATOM 1208 N N . ASP A 1 147 ? 3.933 -26.283 5.044 1.00 82.56 147 ASP A N 1
ATOM 1209 C CA . ASP A 1 147 ? 3.703 -27.734 5.074 1.00 82.56 147 ASP A CA 1
ATOM 1210 C C . ASP A 1 147 ? 2.629 -28.148 6.091 1.00 82.56 147 ASP A C 1
ATOM 1212 O O . ASP A 1 147 ? 1.902 -29.118 5.865 1.00 82.56 147 ASP A O 1
ATOM 1216 N N . VAL A 1 148 ? 2.457 -27.370 7.166 1.00 86.31 148 VAL A N 1
ATOM 1217 C CA . VAL A 1 148 ? 1.368 -27.547 8.138 1.00 86.31 148 VAL A CA 1
ATOM 1218 C C . VAL A 1 148 ? 0.005 -27.360 7.466 1.00 86.31 148 VAL A C 1
ATOM 1220 O O . VAL A 1 148 ? -0.881 -28.203 7.620 1.00 86.31 148 VAL A O 1
ATOM 1223 N N . MET A 1 149 ? -0.157 -26.297 6.675 1.00 84.81 149 MET A N 1
ATOM 1224 C CA . MET A 1 149 ? -1.401 -26.032 5.947 1.00 84.81 149 MET A CA 1
ATOM 1225 C C . MET A 1 149 ? -1.643 -27.062 4.839 1.00 84.81 149 MET A C 1
ATOM 1227 O O . MET A 1 149 ? -2.765 -27.541 4.688 1.00 84.81 149 MET A O 1
ATOM 1231 N N . LEU A 1 150 ? -0.595 -27.491 4.128 1.00 85.69 150 LEU A N 1
ATOM 1232 C CA . LEU A 1 150 ? -0.693 -28.560 3.124 1.00 85.69 150 LEU A CA 1
ATOM 1233 C C . LEU A 1 150 ? -1.093 -29.910 3.726 1.00 85.69 150 LEU A C 1
ATOM 1235 O O . LEU A 1 150 ? -1.773 -30.695 3.069 1.00 85.69 150 LEU A O 1
ATOM 1239 N N . LYS A 1 151 ? -0.661 -30.202 4.959 1.00 88.12 151 LYS A N 1
ATOM 1240 C CA . LYS A 1 151 ? -1.079 -31.409 5.684 1.00 88.12 151 LYS A CA 1
ATOM 1241 C C . LYS A 1 151 ? -2.556 -31.341 6.070 1.00 88.12 151 LYS A C 1
ATOM 1243 O O . LYS A 1 151 ? -3.230 -32.365 6.037 1.00 88.12 151 LYS A O 1
ATOM 1248 N N . ARG A 1 152 ? -3.046 -30.153 6.437 1.00 92.25 152 ARG A N 1
ATOM 1249 C CA . ARG A 1 152 ? -4.436 -29.937 6.861 1.00 92.25 152 ARG A CA 1
ATOM 1250 C C . ARG A 1 152 ? -5.427 -29.931 5.694 1.00 92.25 152 ARG A C 1
ATOM 1252 O O . ARG A 1 152 ? -6.556 -30.366 5.882 1.00 92.25 152 ARG A O 1
ATOM 1259 N N . PHE A 1 153 ? -4.997 -29.482 4.516 1.00 88.94 153 PHE A N 1
ATOM 1260 C CA . PHE A 1 153 ? -5.822 -29.378 3.309 1.00 88.94 153 PHE A CA 1
ATOM 1261 C C . PHE A 1 153 ? -5.168 -30.148 2.147 1.00 88.94 153 PHE A C 1
ATOM 1263 O O . PHE A 1 153 ? -4.401 -29.571 1.363 1.00 88.94 153 PHE A O 1
ATOM 1270 N N . PRO A 1 154 ? -5.409 -31.469 2.038 1.00 84.12 154 PRO A N 1
ATOM 1271 C CA . PRO A 1 154 ? -4.756 -32.327 1.048 1.00 84.12 154 PRO A CA 1
ATOM 1272 C C . PRO A 1 154 ? -5.059 -31.931 -0.408 1.00 84.12 154 PRO A C 1
ATOM 1274 O O . PRO A 1 154 ? -4.286 -32.261 -1.310 1.00 84.12 154 PRO A O 1
ATOM 1277 N N . GLU A 1 155 ? -6.131 -31.184 -0.660 1.00 86.50 155 GLU A N 1
ATOM 1278 C CA . GLU A 1 155 ? -6.461 -30.574 -1.950 1.00 86.50 155 GLU A CA 1
ATOM 1279 C C . GLU A 1 155 ? -5.368 -29.599 -2.407 1.00 86.50 155 GLU A C 1
ATOM 1281 O O . GLU A 1 155 ? -4.946 -29.654 -3.562 1.00 86.50 155 GLU A O 1
ATOM 1286 N N . TYR A 1 156 ? -4.821 -28.778 -1.502 1.00 80.06 156 TYR A N 1
ATOM 1287 C CA . TYR A 1 156 ? -3.701 -27.890 -1.832 1.00 80.06 156 TYR A CA 1
ATOM 1288 C C . TYR A 1 156 ? -2.434 -28.675 -2.165 1.00 80.06 156 TYR A C 1
ATOM 1290 O O . TYR A 1 156 ? -1.704 -28.312 -3.089 1.00 80.06 156 TYR A O 1
ATOM 1298 N N . ARG A 1 157 ? -2.199 -29.809 -1.492 1.00 81.06 157 ARG A N 1
ATOM 1299 C CA . ARG A 1 157 ? -1.094 -30.709 -1.851 1.00 81.06 157 ARG A CA 1
ATOM 1300 C C . ARG A 1 157 ? -1.259 -31.273 -3.266 1.00 81.06 157 ARG A C 1
ATOM 1302 O O . ARG A 1 157 ? -0.262 -31.370 -3.972 1.00 81.06 157 ARG A O 1
ATOM 1309 N N . LYS A 1 158 ? -2.484 -31.581 -3.710 1.00 82.94 158 LYS A N 1
ATOM 1310 C CA . LYS A 1 158 ? -2.756 -32.037 -5.091 1.00 82.94 158 LYS A CA 1
ATOM 1311 C C . LYS A 1 158 ? -2.489 -30.956 -6.145 1.00 82.94 158 LYS A C 1
ATOM 1313 O O . LYS A 1 158 ? -2.259 -31.293 -7.306 1.00 82.94 158 LYS A O 1
ATOM 1318 N N . LEU A 1 159 ? -2.552 -29.680 -5.766 1.00 75.31 159 LEU A N 1
ATOM 1319 C CA . LEU A 1 159 ? -2.251 -28.543 -6.643 1.00 75.31 159 LEU A CA 1
ATOM 1320 C C . LEU A 1 159 ? -0.759 -28.173 -6.635 1.00 75.31 159 LEU A C 1
ATOM 1322 O O . LEU A 1 159 ? -0.259 -27.638 -7.626 1.00 75.31 159 LEU A O 1
ATOM 1326 N N . LYS A 1 160 ? -0.026 -28.499 -5.561 1.00 73.00 160 LYS A N 1
ATOM 1327 C CA . LYS A 1 160 ? 1.417 -28.240 -5.439 1.00 73.00 160 LYS A CA 1
ATOM 1328 C C . LYS A 1 160 ? 2.178 -28.946 -6.572 1.00 73.00 160 LYS A C 1
ATOM 1330 O O . LYS A 1 160 ? 2.253 -30.168 -6.617 1.00 73.00 160 LYS A O 1
ATOM 1335 N N . GLY A 1 161 ? 2.744 -28.164 -7.494 1.00 68.31 161 GLY A N 1
ATOM 1336 C CA . GLY A 1 161 ? 3.507 -28.655 -8.651 1.00 68.31 161 GLY A CA 1
ATOM 1337 C C . GLY A 1 161 ? 2.770 -28.642 -9.994 1.00 68.31 161 GLY A C 1
ATOM 1338 O O . GLY A 1 161 ? 3.433 -28.773 -11.016 1.00 68.31 161 GLY A O 1
ATOM 1339 N N . LYS A 1 162 ? 1.448 -28.410 -10.025 1.00 69.56 162 LYS A N 1
ATOM 1340 C CA . LYS A 1 162 ? 0.658 -28.350 -11.275 1.00 69.56 162 LYS A CA 1
ATOM 1341 C C . LYS A 1 162 ? 0.795 -27.037 -12.064 1.00 69.56 162 LYS A C 1
ATOM 1343 O O . LYS A 1 162 ? 0.280 -26.949 -13.169 1.00 69.56 162 LYS A O 1
ATOM 1348 N N . GLY A 1 163 ? 1.472 -26.035 -11.500 1.00 58.69 163 GLY A N 1
ATOM 1349 C CA . GLY A 1 163 ? 1.730 -24.728 -12.122 1.00 58.69 163 GLY A CA 1
ATOM 1350 C C . GLY A 1 163 ? 3.213 -24.433 -12.356 1.00 58.69 163 GLY A C 1
ATOM 1351 O O . GLY A 1 163 ? 3.583 -23.269 -12.467 1.00 58.69 163 GLY A O 1
ATOM 1352 N N . LYS A 1 164 ? 4.079 -25.456 -12.365 1.00 55.75 164 LYS A N 1
ATOM 1353 C CA . LYS A 1 164 ? 5.484 -25.261 -12.740 1.00 55.75 164 LYS A CA 1
ATOM 1354 C C . LYS A 1 164 ? 5.547 -25.001 -14.250 1.00 55.75 164 LYS A C 1
ATOM 1356 O O . LYS A 1 164 ? 5.160 -25.880 -15.014 1.00 55.75 164 LYS A O 1
ATOM 1361 N N . LYS A 1 165 ? 5.986 -23.802 -14.644 1.00 53.06 165 LYS A N 1
ATOM 1362 C CA . LYS A 1 165 ? 6.634 -23.601 -15.945 1.00 53.06 165 LYS A CA 1
ATOM 1363 C C . LYS A 1 165 ? 7.985 -24.310 -15.936 1.00 53.06 165 LYS A C 1
ATOM 1365 O O . LYS A 1 165 ? 8.635 -24.293 -14.862 1.00 53.06 165 LYS A O 1
#

pLDDT: mean 87.43, std 11.84, range [36.69, 97.88]

Nearest PDB structures (foldseek):
  7ohr-assembly1_C  TM=1.562E-01  e=9.991E+00  Saccharomyces cerevisiae S288C